Protein AF-A0A375YWG6-F1 (afdb_monomer_lite)

Structure (mmCIF, N/CA/C/O backbone):
data_AF-A0A375YWG6-F1
#
_entry.id   AF-A0A375YWG6-F1
#
loop_
_atom_site.group_PDB
_atom_site.id
_atom_site.type_symbol
_atom_site.label_atom_id
_atom_site.label_alt_id
_atom_site.label_comp_id
_atom_site.label_asym_id
_atom_site.label_entity_id
_atom_site.label_seq_id
_atom_site.pdbx_PDB_ins_code
_atom_site.Cartn_x
_atom_site.Cartn_y
_atom_site.Cartn_z
_atom_site.occupancy
_atom_site.B_iso_or_equiv
_atom_site.auth_seq_id
_atom_site.auth_comp_id
_atom_site.auth_asym_id
_atom_site.auth_atom_id
_atom_site.pdbx_PDB_model_num
ATOM 1 N N . MET A 1 1 ? -32.707 -5.008 61.063 1.00 54.09 1 MET A N 1
ATOM 2 C CA . MET A 1 1 ? -33.908 -4.392 60.453 1.00 54.09 1 MET A CA 1
ATOM 3 C C . MET A 1 1 ? -33.547 -3.262 59.485 1.00 54.09 1 MET A C 1
ATOM 5 O O . MET A 1 1 ? -33.597 -3.510 58.294 1.00 54.09 1 MET A O 1
ATOM 9 N N . ALA A 1 2 ? -33.143 -2.054 59.917 1.00 55.94 2 ALA A N 1
ATOM 10 C CA . ALA A 1 2 ? -32.863 -0.953 58.971 1.00 55.94 2 ALA A CA 1
ATOM 11 C C . ALA A 1 2 ? -31.559 -1.121 58.150 1.00 55.94 2 ALA A C 1
ATOM 13 O O . ALA A 1 2 ? -31.489 -0.665 57.014 1.00 55.94 2 ALA A O 1
ATOM 14 N N . SER A 1 3 ? -30.539 -1.800 58.685 1.00 59.19 3 SER A N 1
ATOM 15 C CA . SER A 1 3 ? -29.227 -1.987 58.037 1.00 59.19 3 SER A CA 1
ATOM 16 C C . SER A 1 3 ? -29.218 -3.010 56.889 1.00 59.19 3 SER A C 1
ATOM 18 O O . SER A 1 3 ? -28.453 -2.855 55.941 1.00 59.19 3 SER A O 1
ATOM 20 N N . GLU A 1 4 ? -30.083 -4.027 56.930 1.00 59.88 4 GLU A N 1
ATOM 21 C CA . GLU A 1 4 ? -30.175 -5.074 55.894 1.00 59.88 4 GLU A CA 1
ATOM 22 C C . GLU A 1 4 ? -30.852 -4.564 54.617 1.00 59.88 4 GLU A C 1
ATOM 24 O O . GLU A 1 4 ? -30.442 -4.910 53.510 1.00 59.88 4 GLU A O 1
ATOM 29 N N . VAL A 1 5 ? -31.838 -3.673 54.761 1.00 61.59 5 VAL A N 1
ATOM 30 C CA . VAL A 1 5 ? -32.537 -3.047 53.628 1.00 61.59 5 VAL A CA 1
ATOM 31 C C . VAL A 1 5 ? -31.594 -2.118 52.856 1.00 61.59 5 VAL A C 1
ATOM 33 O O . VAL A 1 5 ? -31.582 -2.134 51.628 1.00 61.59 5 VAL A O 1
ATOM 36 N N . TRP A 1 6 ? -30.734 -1.368 53.550 1.00 56.03 6 TRP A N 1
ATOM 37 C CA . TRP A 1 6 ? -29.738 -0.503 52.908 1.00 56.03 6 TRP A CA 1
ATOM 38 C C . TRP A 1 6 ? -28.634 -1.285 52.188 1.00 56.03 6 TRP A C 1
ATOM 40 O O . TRP A 1 6 ? -28.229 -0.892 51.095 1.00 56.03 6 TRP A O 1
ATOM 50 N N . ALA A 1 7 ? -28.191 -2.420 52.739 1.00 61.12 7 ALA A N 1
ATOM 51 C CA . ALA A 1 7 ? -27.227 -3.294 52.070 1.00 61.12 7 ALA A CA 1
ATOM 52 C C . ALA A 1 7 ? -27.799 -3.902 50.774 1.00 61.12 7 ALA A C 1
ATOM 54 O O . ALA A 1 7 ? -27.112 -3.935 49.753 1.00 61.12 7 ALA A O 1
ATOM 55 N N . ALA A 1 8 ? -29.071 -4.312 50.786 1.00 61.50 8 ALA A N 1
ATOM 56 C CA . ALA A 1 8 ? -29.755 -4.837 49.605 1.00 61.50 8 ALA A CA 1
ATOM 57 C C . ALA A 1 8 ? -29.976 -3.766 48.519 1.00 61.50 8 ALA A C 1
ATOM 59 O O . ALA A 1 8 ? -29.811 -4.050 47.334 1.00 61.50 8 ALA A O 1
ATOM 60 N N . VAL A 1 9 ? -30.285 -2.524 48.906 1.00 62.69 9 VAL A N 1
ATOM 61 C CA . VAL A 1 9 ? -30.459 -1.401 47.966 1.00 62.69 9 VAL A CA 1
ATOM 62 C C . VAL A 1 9 ? -29.124 -0.980 47.344 1.00 62.69 9 VAL A C 1
ATOM 64 O O . VAL A 1 9 ? -29.050 -0.797 46.132 1.00 62.69 9 VAL A O 1
ATOM 67 N N . ILE A 1 10 ? -28.047 -0.894 48.130 1.00 58.75 10 ILE A N 1
ATOM 68 C CA . ILE A 1 10 ? -26.708 -0.562 47.612 1.00 58.75 10 ILE A CA 1
ATOM 69 C C . ILE A 1 10 ? -26.177 -1.694 46.717 1.00 58.75 10 ILE A C 1
ATOM 71 O O . ILE A 1 10 ? -25.643 -1.422 45.641 1.00 58.75 10 ILE A O 1
ATOM 75 N N . GLY A 1 11 ? -26.391 -2.959 47.098 1.00 58.94 11 GLY A N 1
ATOM 76 C CA . GLY A 1 11 ? -26.046 -4.120 46.271 1.00 58.94 11 GLY A CA 1
ATOM 77 C C . GLY A 1 11 ? -26.845 -4.192 44.964 1.00 58.94 11 GLY A C 1
ATOM 78 O O . GLY A 1 11 ? -26.276 -4.463 43.906 1.00 58.94 11 GLY A O 1
ATOM 79 N N . GLY A 1 12 ? -28.143 -3.874 45.006 1.00 58.81 12 GLY A N 1
ATOM 80 C CA . GLY A 1 12 ? -29.011 -3.834 43.826 1.00 58.81 12 GLY A CA 1
ATOM 81 C C . GLY A 1 12 ? -28.669 -2.699 42.854 1.00 58.81 12 GLY A C 1
ATOM 82 O O . GLY A 1 12 ? -28.640 -2.915 41.643 1.00 58.81 12 GLY A O 1
ATOM 83 N N . VAL A 1 13 ? -28.339 -1.507 43.362 1.00 56.41 13 VAL A N 1
ATOM 84 C CA . VAL A 1 13 ? -27.960 -0.346 42.533 1.00 56.41 13 VAL A CA 1
ATOM 85 C C . VAL A 1 13 ? -26.560 -0.512 41.932 1.00 56.41 13 VAL A C 1
ATOM 87 O O . VAL A 1 13 ? -26.366 -0.199 40.757 1.00 56.41 13 VAL A O 1
ATOM 90 N N . ALA A 1 14 ? -25.601 -1.072 42.676 1.00 56.69 14 ALA A N 1
ATOM 91 C CA . ALA A 1 14 ? -24.272 -1.380 42.144 1.00 56.69 14 ALA A CA 1
ATOM 92 C C . ALA A 1 14 ? -24.327 -2.452 41.034 1.00 56.69 14 ALA A C 1
ATOM 94 O O . ALA A 1 14 ? -23.665 -2.314 40.002 1.00 56.69 14 ALA A O 1
ATOM 95 N N . GLY A 1 15 ? -25.167 -3.484 41.187 1.00 55.94 15 GLY A N 1
ATOM 96 C CA . GLY A 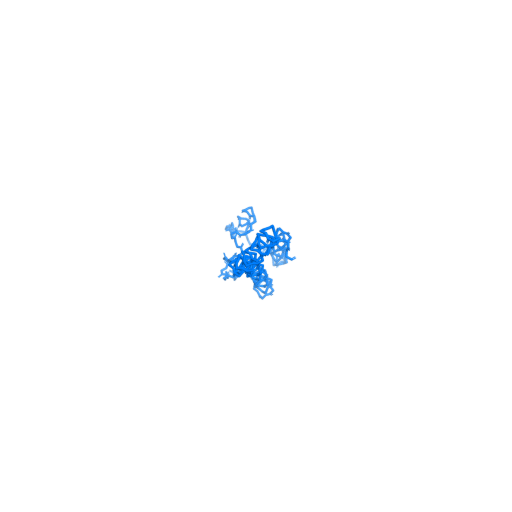1 15 ? -25.366 -4.517 40.163 1.00 55.94 15 GLY A CA 1
ATOM 97 C C . GLY A 1 15 ? -26.005 -3.986 38.874 1.00 55.94 15 GLY A C 1
ATOM 98 O O . GLY A 1 15 ? -25.554 -4.316 37.775 1.00 55.94 15 GLY A O 1
ATOM 99 N N . LEU A 1 16 ? -27.001 -3.100 38.991 1.00 56.66 16 LEU A N 1
ATOM 100 C CA . LEU A 1 16 ? -27.683 -2.495 37.841 1.00 56.66 16 LEU A CA 1
ATOM 101 C C . LEU A 1 16 ? -26.834 -1.432 37.129 1.00 56.66 16 LEU A C 1
ATOM 103 O O . LEU A 1 16 ? -26.834 -1.387 35.899 1.00 56.66 16 LEU A O 1
ATOM 107 N N . ALA A 1 17 ? -26.062 -0.624 37.861 1.00 55.47 17 ALA A N 1
ATOM 108 C CA . ALA A 1 17 ? -25.168 0.367 37.261 1.00 55.47 17 ALA A CA 1
ATOM 109 C C . ALA A 1 17 ? -24.063 -0.298 36.423 1.00 55.47 17 ALA A C 1
ATOM 111 O O . ALA A 1 17 ? -23.762 0.152 35.321 1.00 55.47 17 ALA A O 1
ATOM 112 N N . THR A 1 18 ? -23.513 -1.419 36.891 1.00 57.47 18 THR A N 1
ATOM 113 C CA . THR A 1 18 ? -22.467 -2.153 36.159 1.00 57.47 18 THR A CA 1
ATOM 114 C C . THR A 1 18 ? -23.029 -2.868 34.920 1.00 57.47 18 THR A C 1
ATOM 116 O O . THR A 1 18 ? -22.397 -2.857 33.863 1.00 57.47 18 THR A O 1
ATOM 119 N N . GLY A 1 19 ? -24.246 -3.422 35.005 1.00 57.41 19 GLY A N 1
ATOM 120 C CA . GLY A 1 19 ? -24.931 -4.048 33.865 1.00 57.41 19 GLY A CA 1
ATOM 121 C C . GLY A 1 19 ? -25.370 -3.051 32.785 1.00 57.41 19 GLY A C 1
ATOM 122 O O . GLY A 1 19 ? -25.205 -3.315 31.593 1.00 57.41 19 GLY A O 1
ATOM 123 N N . ALA A 1 20 ? -25.858 -1.871 33.182 1.00 59.09 20 ALA A N 1
ATOM 124 C CA . ALA A 1 20 ? -26.267 -0.819 32.251 1.00 59.09 20 ALA A CA 1
ATOM 125 C C . ALA A 1 20 ? -25.063 -0.135 31.579 1.00 59.09 20 ALA A C 1
ATOM 127 O O . ALA A 1 20 ? -25.063 0.046 30.360 1.00 59.09 20 ALA A O 1
ATOM 128 N N . LEU A 1 21 ? -23.999 0.173 32.333 1.00 58.12 21 LEU A N 1
ATOM 129 C CA . LEU A 1 21 ? -22.770 0.757 31.779 1.00 58.12 21 LEU A CA 1
ATOM 130 C C . LEU A 1 21 ? -22.039 -0.220 30.845 1.00 58.12 21 LEU A C 1
ATOM 132 O O . LEU A 1 21 ? -21.493 0.203 29.825 1.00 58.12 21 LEU A O 1
ATOM 136 N N . GLY A 1 22 ? -22.096 -1.526 31.126 1.00 56.69 22 GLY A N 1
ATOM 137 C CA . GLY A 1 22 ? -21.566 -2.563 30.239 1.00 56.69 22 GLY A CA 1
ATOM 138 C C .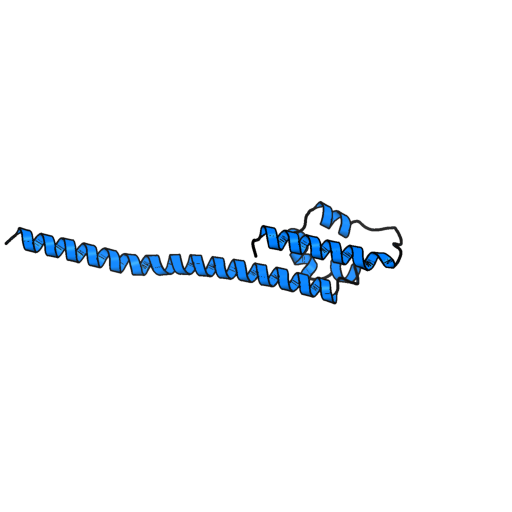 GLY A 1 22 ? -22.219 -2.557 28.852 1.00 56.69 22 GLY A C 1
ATOM 139 O O . GLY A 1 22 ? -21.514 -2.659 27.848 1.00 56.69 22 GLY A O 1
ATOM 140 N N . SER A 1 23 ? -23.541 -2.348 28.781 1.00 63.72 23 SER A N 1
ATOM 141 C CA . SER A 1 23 ? -24.278 -2.283 27.506 1.00 63.72 23 SER A CA 1
ATOM 142 C C . SER A 1 23 ? -23.896 -1.077 26.640 1.00 63.72 23 SER A C 1
ATOM 144 O O . SER A 1 23 ? -23.939 -1.156 25.413 1.00 63.72 23 SER A O 1
ATOM 146 N N . VAL A 1 24 ? -23.464 0.019 27.269 1.00 67.69 24 VAL A N 1
ATOM 147 C CA . VAL A 1 24 ? -23.074 1.247 26.571 1.00 67.69 24 VAL A CA 1
ATOM 148 C C . VAL A 1 24 ? -21.604 1.217 26.171 1.00 67.69 24 VAL A C 1
ATOM 150 O O . VAL A 1 24 ? -21.286 1.707 25.098 1.00 67.69 24 VAL A O 1
ATOM 153 N N . ILE A 1 25 ? -20.709 0.629 26.973 1.00 72.88 25 ILE A N 1
ATOM 154 C CA . ILE A 1 25 ? -19.258 0.596 26.700 1.00 72.88 25 ILE A CA 1
ATOM 155 C C . ILE A 1 25 ? -18.887 -0.493 25.679 1.00 72.88 25 ILE A C 1
ATOM 157 O O . ILE A 1 25 ? -18.007 -0.276 24.841 1.00 72.88 25 ILE A O 1
ATOM 161 N N . ALA A 1 26 ? -19.576 -1.639 25.701 1.00 75.81 26 ALA A N 1
ATOM 162 C CA . ALA A 1 26 ? -19.342 -2.752 24.779 1.00 75.81 26 ALA A CA 1
ATOM 163 C C . ALA A 1 26 ? -19.300 -2.356 23.281 1.00 75.81 26 ALA A C 1
ATOM 165 O O . ALA A 1 26 ? -18.343 -2.753 22.606 1.00 75.81 26 ALA A O 1
ATOM 166 N N . PRO A 1 27 ? -20.240 -1.555 22.732 1.00 77.75 27 PRO A N 1
ATOM 167 C CA . PRO A 1 27 ? -20.195 -1.162 21.323 1.00 77.75 27 PRO A CA 1
ATOM 168 C C . PRO A 1 27 ? -18.968 -0.313 20.958 1.00 77.75 27 PRO A C 1
ATOM 170 O O . PRO A 1 27 ? -18.440 -0.482 19.862 1.00 77.75 27 PRO A O 1
ATOM 173 N N . TRP A 1 28 ? -18.448 0.532 21.856 1.00 81.06 28 TRP A N 1
ATOM 174 C CA . TRP A 1 28 ? 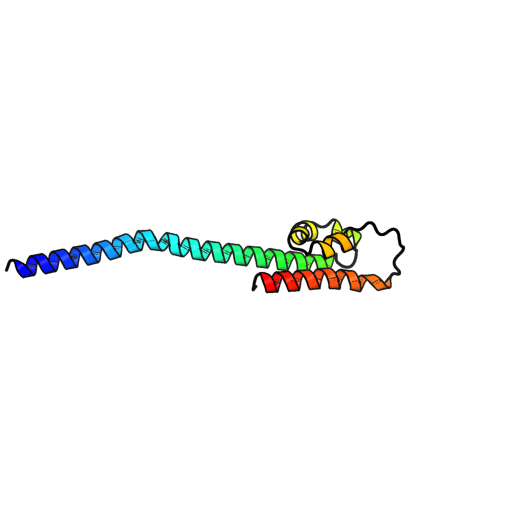-17.249 1.345 21.580 1.00 81.06 28 TRP A CA 1
ATOM 175 C C . TRP A 1 28 ? -15.977 0.506 21.538 1.00 81.06 28 TRP A C 1
ATOM 177 O O . TRP A 1 28 ? -15.118 0.716 20.679 1.00 81.06 28 TRP A O 1
ATOM 187 N N . VAL A 1 29 ? -15.862 -0.466 22.446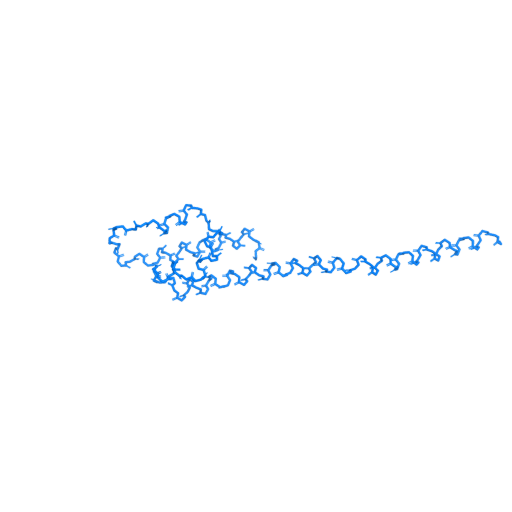 1.00 84.00 29 VAL A N 1
ATOM 188 C CA . VAL A 1 29 ? -14.738 -1.409 22.449 1.00 84.00 29 VAL A CA 1
ATOM 189 C C . VAL A 1 29 ? -14.768 -2.255 21.177 1.00 84.00 29 VAL A C 1
ATOM 191 O O . VAL A 1 29 ? -13.746 -2.368 20.499 1.00 84.00 29 VAL A O 1
ATOM 194 N N . ASN A 1 30 ? -15.940 -2.783 20.807 1.00 86.44 30 ASN A N 1
ATOM 195 C CA . ASN A 1 30 ? -16.100 -3.559 19.580 1.00 86.44 30 ASN A CA 1
ATOM 196 C C . ASN A 1 30 ? -15.783 -2.721 18.331 1.00 86.44 30 ASN A C 1
ATOM 198 O O . ASN A 1 30 ? -15.038 -3.168 17.463 1.00 86.44 30 ASN A O 1
ATOM 202 N N . TRP A 1 31 ? -16.257 -1.473 18.278 1.00 87.62 31 TRP A N 1
ATOM 203 C CA . TRP A 1 31 ? -15.942 -0.540 17.196 1.00 87.62 31 TRP A CA 1
ATOM 204 C C . TRP A 1 31 ? -14.438 -0.275 17.076 1.00 87.62 31 TRP A C 1
ATOM 206 O O . TRP A 1 31 ? -13.887 -0.263 15.977 1.00 87.62 31 TRP A O 1
ATOM 216 N N . GLY A 1 32 ? -13.746 -0.099 18.204 1.00 88.62 32 GLY A N 1
ATOM 217 C CA . GLY A 1 32 ? -12.297 0.083 18.220 1.00 88.62 32 GLY A CA 1
ATOM 218 C C . GLY A 1 32 ? -11.539 -1.123 17.655 1.00 88.62 32 GLY A C 1
ATOM 219 O O . GLY A 1 32 ? -10.566 -0.949 16.919 1.00 88.62 32 GLY A O 1
ATOM 220 N N . ILE A 1 33 ? -11.990 -2.341 17.970 1.00 92.06 33 ILE A N 1
ATOM 221 C CA . ILE A 1 33 ? -11.410 -3.581 17.436 1.00 92.06 33 ILE A CA 1
ATOM 222 C C . ILE A 1 33 ? -11.694 -3.702 15.939 1.00 92.06 33 ILE A C 1
ATOM 224 O O . ILE A 1 33 ? -10.769 -3.964 15.169 1.00 92.06 33 ILE A O 1
ATOM 228 N N . GLU A 1 34 ? -12.938 -3.472 15.522 1.00 93.69 34 GLU A N 1
ATOM 229 C CA . GLU A 1 34 ? -13.343 -3.607 14.124 1.00 93.69 34 GLU A CA 1
ATOM 230 C C . GLU A 1 34 ? -12.638 -2.579 13.237 1.00 93.69 34 GLU A C 1
ATOM 232 O O . GLU A 1 34 ? -12.123 -2.928 12.179 1.00 93.69 34 GLU A O 1
ATOM 237 N N . LYS A 1 35 ? -12.472 -1.341 13.716 1.00 93.31 35 LYS A N 1
ATOM 238 C CA . LYS A 1 35 ? -11.677 -0.325 13.020 1.00 93.31 35 LYS A CA 1
ATOM 239 C C . LYS A 1 35 ? -10.227 -0.772 12.827 1.00 93.31 35 LYS A C 1
ATOM 241 O O . LYS A 1 35 ? -9.714 -0.719 11.715 1.00 93.31 35 LYS A O 1
ATOM 246 N N . ARG A 1 36 ? -9.572 -1.286 13.877 1.00 93.06 36 ARG A N 1
ATOM 247 C CA . ARG A 1 36 ? -8.193 -1.806 13.772 1.00 93.06 36 ARG A CA 1
ATOM 248 C C . ARG A 1 36 ? -8.093 -2.992 12.816 1.00 93.06 36 ARG A C 1
ATOM 250 O O . ARG A 1 36 ? -7.098 -3.115 12.103 1.00 93.06 36 ARG A O 1
ATOM 257 N N . ARG A 1 37 ? -9.095 -3.875 12.817 1.00 95.06 37 ARG A N 1
ATOM 258 C CA . ARG A 1 37 ? -9.177 -5.003 11.885 1.00 95.06 37 ARG A CA 1
ATOM 259 C C . ARG A 1 37 ? -9.314 -4.504 10.448 1.00 95.06 37 ARG A C 1
ATOM 261 O O . ARG A 1 37 ? -8.538 -4.945 9.608 1.00 95.06 37 ARG A O 1
ATOM 268 N N . SER A 1 38 ? -10.227 -3.567 10.199 1.00 96.31 38 SER A N 1
ATOM 269 C CA . SER A 1 38 ? -10.440 -2.938 8.893 1.00 96.31 38 SER A CA 1
ATOM 270 C C . SER A 1 38 ? -9.171 -2.253 8.386 1.00 96.31 38 SER A C 1
ATOM 272 O O . SER A 1 38 ? -8.763 -2.486 7.253 1.00 96.31 38 SER A O 1
ATOM 274 N N . ASP A 1 39 ? -8.486 -1.482 9.235 1.00 96.31 39 ASP A N 1
ATOM 275 C CA . ASP A 1 39 ? -7.233 -0.810 8.873 1.00 96.31 39 ASP A CA 1
ATOM 276 C C . ASP A 1 39 ? -6.132 -1.823 8.521 1.00 96.31 39 ASP A C 1
ATOM 278 O O . ASP A 1 39 ? -5.415 -1.665 7.530 1.00 96.31 39 ASP A O 1
ATOM 282 N N . A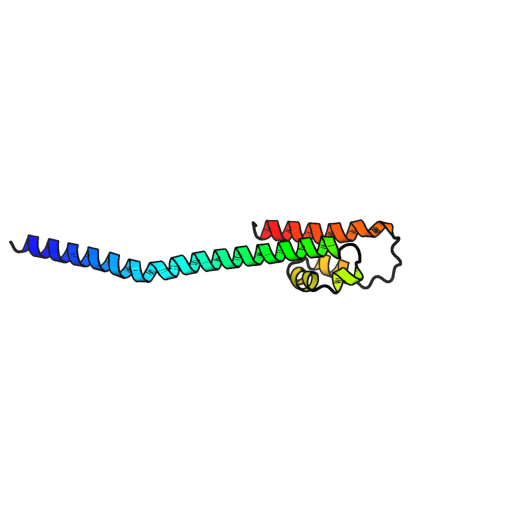RG A 1 40 ? -5.993 -2.899 9.311 1.00 96.62 40 ARG A N 1
ATOM 283 C CA . ARG A 1 40 ? -5.014 -3.963 9.036 1.00 96.62 40 ARG A CA 1
ATOM 284 C C . ARG A 1 40 ? -5.347 -4.717 7.750 1.00 96.62 40 ARG A C 1
ATOM 286 O O . ARG A 1 40 ? -4.429 -5.058 7.008 1.00 96.62 40 ARG A O 1
ATOM 293 N N . GLN A 1 41 ? -6.627 -4.972 7.493 1.00 97.88 41 GLN A N 1
ATOM 294 C CA . GLN A 1 41 ? -7.076 -5.637 6.276 1.00 97.88 41 GLN A CA 1
ATOM 295 C C . GLN A 1 41 ? -6.788 -4.771 5.049 1.00 97.88 41 GLN A C 1
ATOM 297 O O . GLN A 1 41 ? -6.121 -5.238 4.135 1.00 97.88 41 GLN A O 1
ATOM 302 N N . HIS A 1 42 ? -7.151 -3.488 5.089 1.00 97.38 42 HIS A N 1
ATOM 303 C CA . HIS A 1 42 ? -6.882 -2.552 4.002 1.00 97.38 42 HIS A CA 1
ATOM 304 C C . HIS A 1 42 ? -5.388 -2.478 3.650 1.00 97.38 42 HIS A C 1
ATOM 306 O O . HIS A 1 42 ? -5.014 -2.546 2.482 1.00 97.38 42 HIS A O 1
ATOM 312 N N . ARG A 1 43 ? -4.509 -2.421 4.659 1.00 98.06 43 ARG A N 1
ATOM 313 C CA . ARG A 1 43 ? -3.054 -2.445 4.441 1.00 98.06 43 ARG A CA 1
ATOM 314 C C . ARG A 1 43 ? -2.570 -3.745 3.790 1.00 98.06 43 ARG A C 1
ATOM 316 O O . ARG A 1 43 ? -1.693 -3.698 2.934 1.00 98.06 43 ARG A O 1
ATOM 323 N N . ARG A 1 44 ? -3.128 -4.898 4.176 1.00 98.00 44 ARG A N 1
ATOM 324 C CA . ARG A 1 44 ? -2.823 -6.188 3.530 1.00 98.00 44 ARG A CA 1
ATOM 325 C C . ARG A 1 44 ? -3.290 -6.217 2.083 1.00 98.00 44 ARG A C 1
ATOM 327 O O . ARG A 1 44 ? -2.556 -6.710 1.233 1.00 98.00 44 ARG A O 1
ATOM 334 N N . ASP A 1 45 ? -4.468 -5.669 1.812 1.00 98.12 45 ASP A N 1
ATOM 335 C CA . ASP A 1 45 ? -5.023 -5.600 0.463 1.00 98.12 45 ASP A CA 1
ATOM 336 C C . ASP A 1 45 ? -4.152 -4.716 -0.443 1.00 98.12 45 ASP A C 1
ATOM 338 O O . ASP A 1 45 ? -3.855 -5.112 -1.568 1.00 98.12 45 ASP A O 1
ATOM 342 N N . LEU A 1 46 ? -3.648 -3.585 0.070 1.00 98.31 46 LEU A N 1
ATOM 343 C CA . LEU A 1 46 ? -2.671 -2.745 -0.633 1.00 98.31 46 LEU A CA 1
ATOM 344 C C . LEU A 1 46 ? -1.371 -3.501 -0.934 1.00 98.31 46 LEU A C 1
ATOM 346 O O . LEU A 1 46 ? -0.959 -3.567 -2.088 1.00 98.31 46 LEU A O 1
ATOM 350 N N . VAL A 1 47 ? -0.751 -4.127 0.075 1.00 98.31 47 VAL A N 1
ATOM 351 C CA . VAL A 1 47 ? 0.492 -4.901 -0.116 1.00 98.31 47 VAL A CA 1
ATOM 352 C C . VAL A 1 47 ? 0.298 -6.018 -1.137 1.00 98.31 47 VAL A C 1
ATOM 354 O O . VAL A 1 47 ? 1.155 -6.231 -1.996 1.00 98.31 47 VAL A O 1
ATOM 357 N N . LYS A 1 48 ? -0.837 -6.717 -1.076 1.00 98.19 48 LYS A N 1
ATOM 358 C CA . LYS A 1 48 ? -1.193 -7.751 -2.044 1.00 98.19 48 LYS A CA 1
ATOM 359 C C . LYS A 1 48 ? -1.303 -7.173 -3.457 1.00 98.19 48 LYS A C 1
ATOM 361 O O . LYS A 1 48 ? -0.658 -7.703 -4.358 1.00 98.19 48 LYS A O 1
ATOM 366 N N . ALA A 1 49 ? -2.042 -6.078 -3.634 1.00 97.88 49 ALA A N 1
ATOM 367 C CA . ALA A 1 49 ? -2.195 -5.416 -4.928 1.00 97.88 49 ALA A CA 1
ATOM 368 C C . ALA A 1 49 ? -0.845 -4.960 -5.505 1.00 97.88 49 ALA A C 1
ATOM 370 O O . ALA A 1 49 ? -0.587 -5.145 -6.692 1.00 97.88 49 ALA A O 1
ATOM 371 N N . TRP A 1 50 ? 0.057 -4.436 -4.669 1.00 97.88 50 TRP A N 1
ATOM 372 C CA . TRP A 1 50 ? 1.404 -4.056 -5.098 1.00 97.88 50 TRP A CA 1
ATOM 373 C C . TRP A 1 50 ? 2.244 -5.266 -5.516 1.00 97.88 50 TRP A C 1
ATOM 375 O O . TRP A 1 50 ? 2.895 -5.224 -6.556 1.00 97.88 50 TRP A O 1
ATOM 385 N N . ARG A 1 51 ? 2.217 -6.371 -4.755 1.00 97.06 51 ARG A N 1
ATOM 386 C CA . ARG A 1 51 ? 2.943 -7.609 -5.107 1.00 97.06 51 ARG A CA 1
ATOM 387 C C . ARG A 1 51 ? 2.431 -8.217 -6.416 1.00 97.06 51 ARG A C 1
ATOM 389 O O . ARG A 1 51 ? 3.230 -8.690 -7.228 1.00 97.06 51 ARG A O 1
ATOM 396 N N . GLU A 1 52 ? 1.118 -8.192 -6.627 1.00 96.94 52 GLU A N 1
ATOM 397 C CA . GLU A 1 52 ? 0.491 -8.627 -7.877 1.00 96.94 52 GLU A CA 1
ATOM 398 C C . GLU A 1 52 ? 0.923 -7.720 -9.036 1.00 96.94 52 GLU A C 1
ATOM 400 O O . GLU A 1 52 ? 1.440 -8.222 -10.034 1.00 96.94 52 GLU A O 1
ATOM 405 N N . GLY A 1 53 ? 0.837 -6.398 -8.868 1.00 95.06 53 GLY A N 1
ATOM 406 C CA . GLY A 1 53 ? 1.283 -5.416 -9.860 1.00 95.06 53 GLY A CA 1
ATOM 407 C C . GLY A 1 53 ? 2.748 -5.587 -10.266 1.00 95.06 53 GLY A C 1
ATOM 408 O O . GLY A 1 53 ? 3.066 -5.690 -11.449 1.00 95.06 53 GLY A O 1
ATOM 409 N N . VAL A 1 54 ? 3.647 -5.753 -9.293 1.00 94.38 54 VAL A N 1
ATOM 410 C CA . VAL A 1 54 ? 5.073 -6.024 -9.543 1.00 94.38 54 VAL A CA 1
ATOM 411 C C . VAL A 1 54 ? 5.295 -7.356 -10.270 1.00 94.38 54 VAL A C 1
ATOM 413 O O . VAL A 1 54 ? 6.256 -7.496 -11.027 1.00 94.38 54 VAL A O 1
ATOM 416 N N . THR A 1 55 ? 4.429 -8.348 -10.065 1.00 93.00 55 THR A N 1
ATOM 417 C CA . THR A 1 55 ? 4.542 -9.648 -10.740 1.00 93.00 55 THR A CA 1
ATOM 418 C C . THR A 1 55 ? 4.099 -9.576 -12.198 1.00 93.00 55 THR A C 1
ATOM 420 O O . THR A 1 55 ? 4.780 -10.144 -13.051 1.00 93.00 55 THR A O 1
ATOM 423 N N . TYR A 1 56 ? 2.998 -8.879 -12.489 1.00 90.12 56 TYR A N 1
ATOM 424 C CA . TYR A 1 56 ? 2.441 -8.796 -13.842 1.00 90.12 56 TYR A CA 1
ATOM 425 C C . TYR A 1 56 ? 3.109 -7.721 -14.704 1.00 90.12 56 TYR A C 1
ATOM 427 O O . TYR A 1 56 ? 3.424 -7.970 -15.864 1.00 90.12 56 TYR A O 1
ATOM 435 N N . GLU A 1 57 ? 3.352 -6.541 -14.137 1.00 87.31 57 GLU A N 1
ATOM 436 C CA . GLU A 1 57 ? 3.776 -5.347 -14.877 1.00 87.31 57 GLU A CA 1
ATOM 437 C C . GLU A 1 57 ? 5.206 -4.923 -14.538 1.00 87.31 57 GLU A C 1
ATOM 439 O O . GLU A 1 57 ? 5.818 -4.179 -15.295 1.00 87.31 57 GLU A O 1
ATOM 444 N N . GLY A 1 58 ? 5.796 -5.434 -13.451 1.00 78.12 58 GLY A N 1
ATOM 445 C CA . GLY A 1 58 ? 7.137 -5.040 -12.993 1.00 78.12 58 GLY A CA 1
ATOM 446 C C . GLY A 1 58 ? 8.290 -5.394 -13.942 1.00 78.12 58 GLY A C 1
ATOM 447 O O . GLY A 1 58 ? 9.442 -5.078 -13.646 1.00 78.12 58 GLY A O 1
ATOM 448 N N . HIS A 1 59 ? 7.997 -6.051 -15.067 1.00 82.31 59 HIS A N 1
ATOM 449 C CA . HIS A 1 59 ? 8.940 -6.299 -16.154 1.00 82.31 59 HIS A CA 1
ATOM 450 C C . HIS A 1 59 ? 9.046 -5.126 -17.135 1.00 82.31 59 HIS A C 1
ATOM 452 O O . HIS A 1 59 ? 10.119 -4.925 -17.696 1.00 82.31 59 HIS A O 1
ATOM 458 N N . ASP A 1 60 ? 7.981 -4.345 -17.318 1.00 86.06 60 ASP A N 1
ATOM 459 C CA . ASP A 1 60 ? 7.987 -3.149 -18.157 1.00 86.06 60 ASP A CA 1
ATOM 460 C C . ASP A 1 60 ? 7.934 -1.919 -17.257 1.00 86.06 60 ASP A C 1
ATOM 462 O O . ASP A 1 60 ? 6.938 -1.621 -16.599 1.00 86.06 60 ASP A O 1
ATOM 466 N N . PHE A 1 61 ? 9.046 -1.195 -17.231 1.00 85.12 61 PHE A N 1
ATOM 467 C CA . PHE A 1 61 ? 9.204 -0.035 -16.373 1.00 85.12 61 PHE A CA 1
ATOM 468 C C . PHE A 1 61 ? 8.180 1.070 -16.658 1.00 85.12 61 PHE A C 1
ATOM 470 O O . PHE A 1 61 ? 7.679 1.703 -15.731 1.00 85.12 61 PHE A O 1
ATOM 477 N N . VAL A 1 62 ? 7.864 1.305 -17.933 1.00 87.50 62 VAL A N 1
ATOM 478 C CA . VAL A 1 62 ? 6.948 2.376 -18.332 1.00 87.50 62 VAL A CA 1
ATOM 479 C C . VAL A 1 62 ? 5.521 1.993 -17.964 1.00 87.50 62 VAL A C 1
ATOM 481 O O . VAL A 1 62 ? 4.792 2.830 -17.434 1.00 87.50 62 VAL A O 1
ATOM 484 N N . LEU A 1 63 ? 5.126 0.737 -18.186 1.00 89.00 63 LEU A N 1
ATOM 485 C CA . LEU A 1 63 ? 3.809 0.255 -17.763 1.00 89.00 63 LEU A CA 1
ATOM 486 C C . LEU A 1 63 ? 3.667 0.288 -16.239 1.00 89.00 63 LEU A C 1
ATOM 488 O O . LEU A 1 63 ? 2.676 0.813 -15.737 1.00 89.00 63 LEU A O 1
ATOM 492 N N . ALA A 1 64 ? 4.687 -0.172 -15.508 1.00 91.12 64 ALA A N 1
ATOM 493 C CA . ALA A 1 64 ? 4.694 -0.165 -14.049 1.00 91.12 64 ALA A CA 1
ATOM 494 C C . ALA A 1 64 ? 4.496 1.244 -13.467 1.00 91.12 64 ALA A C 1
ATOM 496 O O . ALA A 1 64 ? 3.671 1.415 -12.573 1.00 91.12 64 ALA A O 1
ATOM 497 N N . LEU A 1 65 ? 5.194 2.264 -13.981 1.00 92.38 65 LEU A N 1
ATOM 498 C CA . LEU A 1 65 ? 5.058 3.641 -13.483 1.00 92.38 65 LEU A CA 1
ATOM 499 C C . LEU A 1 65 ? 3.712 4.300 -13.813 1.00 92.38 65 LEU A C 1
ATOM 501 O O . LEU A 1 65 ? 3.317 5.227 -13.120 1.00 92.38 65 LEU A O 1
ATOM 505 N N . ASN A 1 66 ? 3.010 3.841 -14.849 1.00 94.00 66 ASN A N 1
ATOM 506 C CA . ASN A 1 66 ? 1.688 4.363 -15.215 1.00 94.00 66 ASN A CA 1
ATOM 507 C C . ASN A 1 66 ? 0.533 3.546 -14.608 1.00 94.00 66 ASN A C 1
ATOM 509 O O . ASN A 1 66 ? -0.634 3.760 -14.941 1.00 94.00 66 ASN A O 1
ATOM 513 N N . SER A 1 67 ? 0.846 2.581 -13.747 1.00 95.62 67 SER A N 1
ATOM 514 C CA . SER A 1 67 ? -0.132 1.681 -13.152 1.00 95.62 67 SER A CA 1
ATOM 515 C C . SER A 1 67 ? -0.817 2.287 -11.921 1.00 95.62 67 SER A C 1
ATOM 517 O O . SER A 1 67 ? -0.245 3.076 -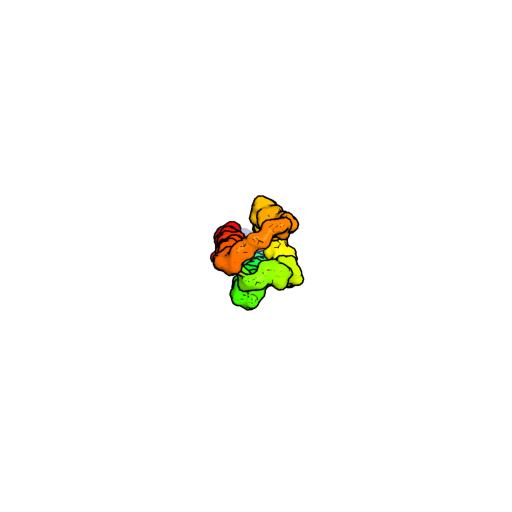11.168 1.00 95.62 67 SER A O 1
ATOM 519 N N . ASN A 1 68 ? -2.045 1.842 -11.643 1.00 97.12 68 ASN A N 1
ATOM 520 C CA . ASN A 1 68 ? -2.773 2.243 -10.433 1.00 97.12 68 ASN A CA 1
ATOM 521 C C . ASN A 1 68 ? -2.078 1.739 -9.148 1.00 97.12 68 ASN A C 1
ATOM 523 O O . ASN A 1 68 ? -2.019 2.431 -8.129 1.00 97.12 68 ASN A O 1
ATOM 527 N N . TRP A 1 69 ? -1.492 0.537 -9.188 1.00 96.88 69 TRP A N 1
ATOM 528 C CA . TRP A 1 69 ? -0.788 0.001 -8.023 1.00 96.88 69 TRP A CA 1
ATOM 529 C C . TRP A 1 69 ? 0.444 0.849 -7.676 1.00 96.88 69 TRP A C 1
ATOM 531 O O . TRP A 1 69 ? 0.712 1.045 -6.491 1.00 96.88 69 TRP A O 1
ATOM 541 N N . TYR A 1 70 ? 1.142 1.416 -8.666 1.00 96.81 70 TYR A N 1
ATOM 542 C CA . TYR A 1 70 ? 2.251 2.332 -8.411 1.00 96.81 70 TYR A CA 1
ATOM 543 C C . TYR A 1 70 ? 1.778 3.654 -7.802 1.00 96.81 70 TYR A C 1
ATOM 545 O O . TYR A 1 70 ? 2.353 4.090 -6.808 1.00 96.81 70 TYR A O 1
ATOM 553 N N . GLU A 1 71 ? 0.697 4.251 -8.308 1.00 97.31 71 GLU A N 1
ATOM 554 C CA . GLU A 1 71 ? 0.147 5.504 -7.760 1.00 97.31 71 GLU A CA 1
ATOM 555 C C . GLU A 1 71 ? -0.230 5.387 -6.275 1.00 97.31 71 GLU A C 1
ATOM 557 O O . GLU A 1 71 ? -0.032 6.317 -5.494 1.00 97.31 71 GLU A O 1
ATOM 562 N N . THR A 1 72 ? -0.723 4.221 -5.848 1.00 97.94 72 THR A N 1
ATOM 563 C CA . THR A 1 72 ? -1.026 3.965 -4.426 1.00 97.94 72 THR A CA 1
ATOM 564 C C . THR A 1 72 ? 0.209 3.602 -3.596 1.00 97.94 72 THR A C 1
ATOM 566 O O . THR A 1 72 ? 0.250 3.876 -2.393 1.00 97.94 72 THR A O 1
ATOM 569 N N . LEU A 1 73 ? 1.234 3.006 -4.210 1.00 97.75 73 LEU A N 1
ATOM 570 C CA . LEU A 1 73 ? 2.503 2.681 -3.558 1.00 97.75 73 LEU A CA 1
ATOM 571 C C . LEU A 1 73 ? 3.367 3.932 -3.345 1.00 97.75 73 LEU A C 1
ATOM 573 O O . LEU A 1 73 ? 3.939 4.104 -2.268 1.00 97.75 73 LEU A O 1
ATOM 577 N N . ARG A 1 74 ? 3.431 4.821 -4.341 1.00 97.56 74 ARG A N 1
ATOM 578 C CA . ARG A 1 74 ? 4.310 5.996 -4.425 1.00 97.56 74 ARG A CA 1
ATOM 579 C C . ARG A 1 74 ? 4.341 6.861 -3.154 1.00 97.56 74 ARG A C 1
ATOM 581 O O . ARG A 1 74 ? 5.446 7.147 -2.695 1.00 97.56 74 ARG A O 1
ATOM 588 N N . PRO A 1 75 ? 3.211 7.221 -2.508 1.00 98.06 75 PRO A N 1
ATOM 589 C CA . PRO A 1 75 ? 3.226 8.026 -1.281 1.00 98.06 75 PRO A CA 1
ATOM 590 C C . PRO A 1 75 ? 3.875 7.324 -0.080 1.00 98.06 75 PRO A C 1
ATOM 592 O O . PRO A 1 75 ? 4.253 7.982 0.885 1.00 98.06 75 PRO A O 1
ATOM 595 N N . ASN A 1 76 ? 3.978 5.993 -0.119 1.00 97.75 76 ASN A N 1
ATOM 596 C CA . ASN A 1 76 ? 4.535 5.169 0.954 1.00 97.75 76 ASN A CA 1
ATOM 597 C C . ASN A 1 76 ? 6.012 4.814 0.719 1.00 97.75 76 ASN A C 1
ATOM 599 O O . ASN A 1 76 ? 6.665 4.262 1.610 1.00 97.75 76 ASN A O 1
ATOM 603 N N . MET A 1 77 ? 6.545 5.102 -0.470 1.00 97.81 77 MET A N 1
ATOM 604 C CA . MET A 1 77 ? 7.939 4.843 -0.821 1.00 97.81 77 MET A CA 1
ATOM 605 C C . MET A 1 77 ? 8.864 5.906 -0.232 1.00 97.81 77 MET A C 1
ATOM 607 O O . MET A 1 77 ? 8.463 7.034 0.055 1.00 97.81 77 MET A O 1
ATOM 611 N N . LYS A 1 78 ? 10.147 5.563 -0.091 1.00 97.69 78 LYS A N 1
ATOM 612 C CA . LYS A 1 78 ? 11.158 6.573 0.228 1.00 97.69 78 LYS A CA 1
ATOM 613 C C . LYS A 1 78 ? 11.232 7.625 -0.886 1.00 97.69 78 LYS A C 1
ATOM 615 O O . LYS A 1 78 ? 11.259 7.239 -2.058 1.00 97.69 78 LYS A O 1
ATOM 620 N N . PRO A 1 79 ? 11.370 8.920 -0.548 1.00 96.56 79 PRO A N 1
ATOM 621 C CA . PRO A 1 79 ? 11.453 9.986 -1.547 1.00 96.56 79 PRO A CA 1
ATOM 622 C C . PRO A 1 79 ? 12.632 9.781 -2.508 1.00 96.56 79 PRO A C 1
ATOM 624 O O . PRO A 1 79 ? 12.482 9.961 -3.709 1.00 96.56 79 PRO A O 1
ATOM 627 N N . GLU A 1 80 ? 13.767 9.293 -2.003 1.00 94.31 80 GLU A N 1
ATOM 628 C CA . GLU A 1 80 ? 14.951 8.941 -2.800 1.00 94.31 80 GLU A CA 1
ATOM 629 C C . GLU A 1 80 ? 14.656 7.850 -3.842 1.00 94.31 80 GLU A C 1
ATOM 631 O O . GLU A 1 80 ? 15.166 7.884 -4.964 1.00 94.31 80 GLU A O 1
ATOM 636 N N . THR A 1 81 ? 13.828 6.865 -3.481 1.00 94.38 81 THR A N 1
ATOM 637 C CA . THR A 1 81 ? 13.449 5.777 -4.383 1.00 94.38 81 THR A CA 1
ATOM 638 C C . THR A 1 81 ? 12.501 6.286 -5.463 1.00 94.38 81 THR A C 1
ATOM 640 O O . THR A 1 81 ? 12.720 5.970 -6.631 1.00 94.38 81 THR A O 1
ATOM 643 N N . VAL A 1 82 ? 11.507 7.102 -5.095 1.00 95.06 82 VAL A N 1
ATOM 644 C CA . VAL A 1 82 ? 10.585 7.748 -6.046 1.00 95.06 82 VAL A CA 1
ATOM 645 C C . VAL A 1 82 ? 11.363 8.620 -7.023 1.00 95.06 82 VAL A C 1
ATOM 647 O O . VAL A 1 82 ? 11.231 8.453 -8.230 1.00 95.06 82 VAL A O 1
ATOM 650 N N . GLU A 1 83 ? 12.257 9.472 -6.520 1.00 92.94 83 GLU A N 1
ATOM 651 C CA . GLU A 1 83 ? 13.097 10.323 -7.360 1.00 92.94 83 GLU A CA 1
ATOM 652 C C . GLU A 1 83 ? 13.943 9.484 -8.325 1.00 92.94 83 GLU A C 1
ATOM 654 O O . GLU A 1 83 ? 14.003 9.771 -9.516 1.00 92.94 83 GLU A O 1
ATOM 659 N N . ARG A 1 84 ? 14.569 8.402 -7.849 1.00 89.38 84 ARG A N 1
ATOM 660 C CA . ARG A 1 84 ? 15.388 7.516 -8.692 1.00 89.38 84 ARG A CA 1
ATOM 661 C C . ARG A 1 84 ? 14.585 6.799 -9.783 1.00 89.38 84 ARG A C 1
ATOM 663 O O . ARG A 1 84 ? 15.157 6.480 -10.831 1.00 89.38 84 ARG A O 1
ATOM 670 N N . LEU A 1 85 ? 13.317 6.485 -9.521 1.00 90.19 85 LEU A N 1
ATOM 671 C CA . LEU A 1 85 ? 12.419 5.849 -10.484 1.00 90.19 85 LEU A CA 1
ATOM 672 C C . LEU A 1 85 ? 11.905 6.878 -11.502 1.00 90.19 85 LEU A C 1
ATOM 674 O O . LEU A 1 85 ? 11.996 6.651 -12.701 1.00 90.19 85 LEU A O 1
ATOM 678 N N . GLU A 1 86 ? 11.451 8.040 -11.046 1.00 90.75 86 GLU A N 1
ATOM 679 C CA . GLU A 1 86 ? 10.809 9.047 -11.900 1.00 90.75 86 GLU A CA 1
ATOM 680 C C . GLU A 1 86 ? 11.792 9.976 -12.615 1.00 90.75 86 GLU A C 1
ATOM 682 O O . GLU A 1 86 ? 11.407 10.696 -13.538 1.00 90.75 86 GLU A O 1
ATOM 687 N N . ARG A 1 87 ? 13.075 9.970 -12.229 1.00 88.44 87 ARG A N 1
ATOM 688 C CA . ARG A 1 87 ? 14.099 10.764 -12.909 1.00 88.44 87 ARG A CA 1
ATOM 689 C C . ARG A 1 87 ? 14.136 10.380 -14.386 1.00 88.44 87 ARG A C 1
ATOM 691 O O . ARG A 1 87 ? 14.447 9.242 -14.736 1.00 88.44 87 ARG A O 1
ATOM 698 N N . GLN A 1 88 ? 13.866 11.363 -15.243 1.00 74.19 88 GLN A N 1
ATOM 699 C CA . GLN A 1 88 ? 13.853 11.225 -16.695 1.00 74.19 88 GLN A CA 1
ATOM 700 C C . GLN A 1 88 ? 15.201 10.659 -17.171 1.00 74.19 88 GLN A C 1
ATOM 702 O O . GLN A 1 88 ? 16.221 11.351 -17.177 1.00 74.19 88 GLN A O 1
ATOM 707 N N . ARG A 1 89 ? 15.239 9.365 -17.507 1.00 66.31 89 ARG A N 1
ATOM 708 C CA . ARG A 1 89 ? 16.466 8.710 -17.970 1.00 66.31 89 ARG A CA 1
ATOM 709 C C . ARG A 1 89 ? 16.659 9.019 -19.450 1.00 66.31 89 ARG A C 1
ATOM 711 O O . ARG A 1 89 ? 15.942 8.502 -20.295 1.00 66.31 89 ARG A O 1
ATOM 718 N N . THR A 1 90 ? 17.659 9.836 -19.761 1.00 57.56 90 THR A N 1
ATOM 719 C CA . THR A 1 90 ? 18.135 10.113 -21.130 1.00 57.56 90 THR A CA 1
ATOM 720 C C . THR A 1 90 ? 19.116 9.059 -21.657 1.00 57.56 90 THR A C 1
ATOM 722 O O . THR A 1 90 ? 19.557 9.146 -22.798 1.00 57.56 90 THR A O 1
ATOM 725 N N . SER A 1 91 ? 19.470 8.060 -20.845 1.00 53.19 91 SER A N 1
ATOM 726 C CA . SER A 1 91 ? 20.444 7.025 -21.196 1.00 53.19 91 SER A CA 1
ATOM 727 C C . SER A 1 91 ? 19.750 5.717 -21.572 1.00 53.19 91 SER A C 1
ATOM 729 O O . SER A 1 91 ? 18.929 5.204 -20.809 1.00 53.19 91 SER A O 1
ATOM 731 N N . ILE A 1 92 ? 20.108 5.180 -22.742 1.00 55.94 92 ILE A N 1
ATOM 732 C CA . ILE A 1 92 ? 19.728 3.844 -23.211 1.00 55.94 92 ILE A CA 1
ATOM 733 C C . ILE A 1 92 ? 20.384 2.835 -22.268 1.00 55.94 92 ILE A C 1
ATOM 735 O O . ILE A 1 92 ? 21.583 2.569 -22.339 1.00 55.94 92 ILE A O 1
ATOM 739 N N . VAL A 1 93 ? 19.598 2.307 -21.338 1.00 59.78 93 VAL A N 1
ATOM 740 C CA . VAL A 1 93 ? 20.054 1.279 -20.410 1.00 59.78 93 VAL A CA 1
ATOM 741 C C . VAL A 1 93 ? 20.054 -0.072 -21.142 1.00 59.78 93 VAL A C 1
ATOM 743 O O . VAL A 1 93 ? 19.037 -0.415 -21.745 1.00 59.78 93 VAL A O 1
ATOM 746 N N . PRO A 1 94 ? 21.151 -0.851 -21.103 1.00 56.88 94 PRO A N 1
ATOM 747 C CA . PRO A 1 94 ? 21.195 -2.170 -21.725 1.00 56.88 94 PRO A CA 1
ATOM 748 C C . PRO A 1 94 ? 20.125 -3.118 -21.139 1.00 56.88 94 PRO A C 1
ATOM 750 O O . PRO A 1 94 ? 19.750 -2.985 -19.968 1.00 56.88 94 PRO A O 1
ATOM 753 N N . PRO A 1 95 ? 19.633 -4.081 -21.939 1.00 58.66 95 PRO A N 1
ATOM 754 C CA . PRO A 1 95 ? 18.438 -4.880 -21.646 1.00 58.66 95 PRO A CA 1
ATOM 755 C C . PRO A 1 95 ? 18.498 -5.709 -20.349 1.00 58.66 95 PRO A C 1
ATOM 757 O O . PRO A 1 95 ? 17.452 -6.052 -19.806 1.00 58.66 95 PRO A O 1
ATOM 760 N N . ASP A 1 96 ? 19.672 -5.958 -19.768 1.00 59.31 96 ASP A N 1
ATOM 761 C CA . ASP A 1 96 ? 19.805 -6.774 -18.549 1.00 59.31 96 ASP A CA 1
ATOM 762 C C . ASP A 1 96 ? 19.302 -6.108 -17.251 1.00 59.31 96 ASP A C 1
ATOM 764 O O . ASP A 1 96 ? 19.177 -6.766 -16.217 1.00 59.31 96 ASP A O 1
ATOM 768 N N . ASN A 1 97 ? 18.931 -4.823 -17.273 1.00 62.56 97 ASN A N 1
ATOM 769 C CA . ASN A 1 97 ? 18.519 -4.098 -16.061 1.00 62.56 97 ASN A CA 1
ATOM 770 C C . ASN A 1 97 ? 17.063 -4.318 -15.605 1.00 62.56 97 ASN A C 1
ATOM 772 O O . ASN A 1 97 ? 16.629 -3.695 -14.636 1.00 62.56 97 ASN A O 1
ATOM 776 N N . HIS A 1 98 ? 16.309 -5.223 -16.233 1.00 61.69 98 HIS A N 1
ATOM 777 C CA . HIS A 1 98 ? 14.900 -5.466 -15.883 1.00 61.69 98 HIS A CA 1
ATOM 778 C C . HIS A 1 98 ? 14.739 -6.076 -14.478 1.00 61.69 98 HIS A C 1
ATOM 780 O O . HIS A 1 98 ? 13.791 -5.751 -13.764 1.00 61.69 98 HIS A O 1
ATOM 786 N N . ARG A 1 99 ? 15.703 -6.893 -14.021 1.00 67.12 99 ARG A N 1
ATOM 787 C CA . ARG A 1 99 ? 15.717 -7.392 -12.630 1.00 67.12 99 ARG A CA 1
ATOM 788 C C . ARG A 1 99 ? 15.859 -6.257 -11.620 1.00 67.12 99 ARG A C 1
ATOM 790 O O . ARG A 1 99 ? 15.200 -6.263 -10.586 1.00 67.12 99 ARG A O 1
ATOM 797 N N . HIS A 1 100 ? 16.632 -5.233 -11.973 1.00 76.50 100 HIS A N 1
ATOM 798 C CA . HIS A 1 100 ? 16.990 -4.167 -11.052 1.00 76.50 100 HIS A CA 1
ATOM 799 C C . HIS A 1 100 ? 15.784 -3.317 -10.620 1.00 76.50 100 HIS A C 1
ATOM 801 O O . HIS A 1 100 ? 15.796 -2.779 -9.517 1.00 76.50 100 HIS A O 1
ATOM 807 N N . PHE A 1 101 ? 14.740 -3.194 -11.448 1.00 82.25 101 PHE A N 1
ATOM 808 C CA . PHE A 1 101 ? 13.530 -2.439 -11.097 1.00 82.25 101 PHE A CA 1
ATOM 809 C C . PHE A 1 101 ? 12.566 -3.246 -10.234 1.00 82.25 101 PHE A C 1
ATOM 811 O O . PHE A 1 101 ? 12.077 -2.738 -9.223 1.00 82.25 101 PHE A O 1
ATOM 818 N N . LYS A 1 102 ? 12.350 -4.519 -10.580 1.00 89.25 102 LYS A N 1
ATOM 819 C CA . LYS A 1 102 ? 11.543 -5.436 -9.770 1.00 89.25 102 LYS A CA 1
ATOM 820 C C . LYS A 1 102 ? 12.079 -5.540 -8.343 1.00 89.25 102 LYS A C 1
ATOM 822 O O . LYS A 1 102 ? 11.298 -5.486 -7.392 1.00 89.25 102 LYS A O 1
ATOM 827 N N . ASP A 1 103 ? 13.399 -5.613 -8.195 1.00 91.12 103 ASP A N 1
ATOM 828 C CA . ASP A 1 103 ? 14.059 -5.679 -6.890 1.00 91.12 103 ASP A CA 1
ATOM 829 C C . ASP A 1 103 ? 13.842 -4.396 -6.072 1.00 91.12 103 ASP A C 1
ATOM 831 O O . ASP A 1 103 ? 13.653 -4.455 -4.858 1.00 91.12 103 ASP A O 1
ATOM 835 N N . VAL A 1 104 ? 13.795 -3.231 -6.729 1.00 92.94 104 VAL A N 1
ATOM 836 C CA . VAL A 1 104 ? 13.521 -1.944 -6.070 1.00 92.94 104 VAL A CA 1
ATOM 837 C C . VAL A 1 104 ? 12.091 -1.881 -5.542 1.00 92.94 104 VAL A C 1
ATOM 839 O O . VAL A 1 104 ? 11.899 -1.523 -4.380 1.00 92.94 104 VAL A O 1
ATOM 842 N N . PHE A 1 105 ? 11.096 -2.251 -6.353 1.00 94.62 105 PHE A N 1
ATOM 843 C CA . PHE A 1 105 ? 9.704 -2.275 -5.897 1.00 94.62 105 PHE A CA 1
ATOM 844 C C . PHE A 1 105 ? 9.494 -3.306 -4.789 1.00 94.62 105 PHE A C 1
ATOM 846 O O . PHE A 1 105 ? 8.916 -2.981 -3.755 1.00 94.62 105 PHE A O 1
ATOM 853 N N . THR A 1 106 ? 10.020 -4.520 -4.966 1.00 96.00 106 THR A N 1
ATOM 854 C CA . THR A 1 106 ? 9.916 -5.591 -3.964 1.00 96.00 106 THR A CA 1
ATOM 855 C C . THR A 1 106 ? 10.560 -5.166 -2.643 1.00 96.00 106 THR A C 1
ATOM 857 O O . THR A 1 106 ? 9.949 -5.311 -1.588 1.00 96.00 106 THR A O 1
ATOM 860 N N . GLY A 1 107 ? 11.742 -4.544 -2.693 1.00 96.81 107 GLY A N 1
ATOM 861 C CA . GLY A 1 107 ? 12.433 -4.050 -1.504 1.00 96.81 107 GLY A CA 1
ATOM 862 C C . GLY A 1 107 ? 11.682 -2.939 -0.761 1.00 96.81 107 GLY A C 1
ATOM 863 O O . GLY A 1 107 ? 11.680 -2.924 0.472 1.00 96.81 107 GLY A O 1
ATOM 864 N N . GLU A 1 108 ? 11.022 -2.019 -1.474 1.00 97.81 108 GLU A N 1
ATOM 865 C CA . GLU A 1 108 ? 10.160 -1.010 -0.841 1.00 97.81 108 GLU A CA 1
ATOM 866 C C . GLU A 1 108 ? 8.898 -1.635 -0.240 1.00 97.81 108 GLU A C 1
ATOM 868 O O . GLU A 1 108 ? 8.545 -1.295 0.888 1.00 97.81 108 GLU A O 1
ATOM 873 N N . ILE A 1 109 ? 8.261 -2.586 -0.930 1.00 98.06 109 ILE A N 1
ATOM 874 C CA . ILE A 1 109 ? 7.090 -3.303 -0.407 1.00 98.06 109 ILE A CA 1
ATOM 875 C C . ILE A 1 109 ? 7.456 -4.057 0.880 1.00 98.06 109 ILE A C 1
ATOM 877 O O . ILE A 1 109 ? 6.785 -3.882 1.895 1.00 98.06 109 ILE A O 1
ATOM 881 N N . ASP A 1 110 ? 8.559 -4.811 0.890 1.00 98.25 110 ASP A N 1
ATOM 882 C CA . ASP A 1 110 ? 9.029 -5.547 2.073 1.00 98.25 110 ASP A CA 1
ATOM 883 C C . ASP A 1 110 ? 9.423 -4.608 3.230 1.00 98.25 110 ASP A C 1
ATOM 885 O O . ASP A 1 110 ? 9.326 -4.951 4.414 1.00 98.25 110 ASP A O 1
ATOM 889 N N . ARG A 1 111 ? 9.905 -3.397 2.924 1.00 98.31 111 ARG A N 1
ATOM 890 C CA . ARG A 1 111 ? 10.144 -2.365 3.942 1.00 98.31 111 ARG A CA 1
ATOM 891 C C . ARG A 1 111 ? 8.827 -1.882 4.547 1.00 98.31 111 ARG A C 1
ATOM 893 O O . ARG A 1 111 ? 8.726 -1.844 5.773 1.00 98.31 111 ARG A O 1
ATOM 900 N N . ILE A 1 112 ? 7.853 -1.523 3.713 1.00 98.19 112 ILE A N 1
ATOM 901 C CA . ILE A 1 112 ? 6.545 -1.014 4.147 1.00 98.19 112 ILE A CA 1
ATOM 902 C C . ILE A 1 112 ? 5.803 -2.077 4.965 1.00 98.19 112 ILE A C 1
ATOM 904 O O . ILE A 1 112 ? 5.273 -1.775 6.031 1.00 98.19 112 ILE A O 1
ATOM 908 N N . GLU A 1 113 ? 5.828 -3.337 4.530 1.00 97.62 113 GLU A N 1
ATOM 909 C CA . GLU A 1 113 ? 5.194 -4.453 5.235 1.00 97.62 113 GLU A CA 1
ATOM 910 C C . GLU A 1 113 ? 5.751 -4.626 6.659 1.00 97.62 113 GLU A C 1
ATOM 912 O O . GLU A 1 113 ? 4.988 -4.739 7.624 1.00 97.62 113 GLU A O 1
ATOM 917 N N . ARG A 1 114 ? 7.081 -4.534 6.817 1.00 98.12 114 ARG A N 1
ATOM 918 C CA . ARG A 1 114 ? 7.741 -4.551 8.134 1.00 98.12 114 ARG A CA 1
ATOM 919 C C . ARG A 1 114 ? 7.378 -3.341 8.991 1.00 98.12 114 ARG A C 1
ATOM 921 O O . ARG A 1 114 ? 7.114 -3.502 10.181 1.00 98.12 114 ARG A O 1
ATOM 928 N N . GLU A 1 115 ? 7.350 -2.144 8.408 1.00 97.38 115 GLU A N 1
ATOM 929 C CA . GLU A 1 115 ? 6.971 -0.908 9.106 1.00 97.38 115 GLU A CA 1
ATOM 930 C C . GLU A 1 115 ? 5.524 -0.971 9.617 1.00 97.38 115 GLU A C 1
ATOM 932 O O . GLU A 1 115 ? 5.226 -0.588 10.751 1.00 97.38 115 GLU A O 1
ATOM 937 N N . TRP A 1 116 ? 4.629 -1.542 8.813 1.00 96.88 116 TRP A N 1
ATOM 938 C CA . TRP A 1 116 ? 3.228 -1.744 9.164 1.00 96.88 116 TRP A CA 1
ATOM 939 C C . TRP A 1 116 ? 2.984 -2.940 10.091 1.00 96.88 116 TRP A C 1
ATOM 941 O O . TRP A 1 116 ? 1.859 -3.095 10.577 1.00 96.88 116 TRP A O 1
ATOM 951 N N . LYS A 1 117 ? 4.026 -3.731 10.392 1.00 96.38 117 LYS A N 1
ATOM 952 C CA . LYS A 1 117 ? 3.982 -4.938 11.238 1.00 96.38 117 LYS A CA 1
ATOM 953 C C . LYS A 1 117 ? 2.945 -5.952 10.750 1.00 96.38 117 LYS A C 1
ATOM 955 O O . LYS A 1 117 ? 2.181 -6.507 11.560 1.00 96.38 117 LYS A O 1
ATOM 960 N N . LEU A 1 118 ? 2.851 -6.104 9.431 1.00 92.31 118 LEU A N 1
ATOM 961 C CA . LEU A 1 118 ? 1.855 -6.963 8.802 1.00 92.31 118 LEU A CA 1
ATOM 962 C C . LEU A 1 118 ? 2.179 -8.445 8.908 1.00 92.31 118 LEU A C 1
ATOM 964 O O . LEU A 1 118 ? 3.375 -8.795 8.913 1.00 92.31 118 LEU A O 1
#

Sequence (118 aa):
MASEVWAAVIGGVAGLATGALGSVIAPWVNWGIEKRRSDRQHRRDLVKAWREGVTYEGHDFVLALNSNWYETLRPNMKPETVERLERQRTSIVPPDNHRHFKDVFTGEIDRIEREWKL

Secondary structure (DSSP, 8-state):
-HHHHHHHHHHHHHHHHHHHHHHHHHHHHHHHHHHHHHHHHHHHHHHHHHHHHHHHTTTSHHHHHTSHHHHHHGGGS-HHHHHHHHS---S---GGGHHHHHHHHHHHHHHHHHHTT-

Foldseek 3Di:
DVVVVVVVVVVVVVVVVVVVVCVVVVVVVVVVVVVVVVVLVVLVVLLVLLVVLLVPPLQPLVSSCVDPSNVVLVVQFDPVLNCVSPVPDPDDDPNPCSVVRSCSSVVRSVVSCVVSVD

Radius of gyration: 27.53 Å; chains: 1; bounding box: 55×21×84 Å

Organism: Mycobacterium shimoidei (NCBI:txid29313)

pLDDT: mean 82.73, std 16.36, range [53.19, 98.31]